Protein AF-A0A5E4HWU2-F1 (afdb_monomer_lite)

pLDDT: mean 87.98, std 14.57, range [42.16, 98.81]

Secondary structure (DSSP, 8-state):
-------PPPHHHHHHHHHHHHHHHHT-HHHHHHHHHHHHHHHHHHHHHS---TTTHHHHHHHHHHHHHHHHHHHTT-HHHHHHHHHHHHHHHHHHHHHHT--

Structure (mmCIF, N/CA/C/O backbone):
data_AF-A0A5E4HWU2-F1
#
_entry.id   AF-A0A5E4HWU2-F1
#
loop_
_atom_site.group_PDB
_atom_site.id
_atom_site.type_symbol
_atom_site.label_atom_id
_atom_site.label_alt_id
_atom_site.label_comp_id
_atom_site.label_asym_id
_atom_site.label_entity_id
_atom_site.label_seq_id
_atom_site.pdbx_PDB_ins_code
_atom_site.Cartn_x
_atom_site.Cartn_y
_atom_site.Cartn_z
_atom_site.occupancy
_atom_site.B_iso_or_equiv
_atom_site.auth_seq_id
_atom_site.auth_comp_id
_atom_site.auth_asym_id
_atom_site.auth_atom_id
_atom_site.pdbx_PDB_model_num
ATOM 1 N N . MET A 1 1 ? 53.967 7.175 -31.528 1.00 42.28 1 MET A N 1
ATOM 2 C CA . MET A 1 1 ? 53.504 6.931 -30.145 1.00 42.28 1 MET A CA 1
ATOM 3 C C . MET A 1 1 ? 52.349 7.878 -29.851 1.00 42.28 1 MET A C 1
ATOM 5 O O . MET A 1 1 ? 52.591 9.061 -29.659 1.00 42.28 1 MET A O 1
ATOM 9 N N . ALA A 1 2 ? 51.105 7.398 -29.904 1.00 42.16 2 ALA A N 1
ATOM 10 C CA . ALA A 1 2 ? 49.944 8.199 -29.518 1.00 42.16 2 ALA A CA 1
ATOM 11 C C . ALA A 1 2 ? 49.784 8.111 -27.996 1.00 42.16 2 ALA A C 1
ATOM 13 O O . ALA A 1 2 ? 49.536 7.036 -27.458 1.00 42.16 2 ALA A O 1
ATOM 14 N N . ALA A 1 3 ? 49.998 9.229 -27.305 1.00 49.44 3 ALA A N 1
ATOM 15 C CA . ALA A 1 3 ? 49.802 9.325 -25.867 1.00 49.44 3 ALA A CA 1
ATOM 16 C C . ALA A 1 3 ? 48.299 9.382 -25.563 1.00 49.44 3 ALA A C 1
ATOM 18 O O . ALA A 1 3 ? 47.658 10.419 -25.732 1.00 49.44 3 ALA A O 1
ATOM 19 N N . THR A 1 4 ? 47.735 8.268 -25.105 1.00 50.50 4 THR A N 1
ATOM 20 C CA . THR A 1 4 ? 46.394 8.203 -24.522 1.00 50.50 4 THR A CA 1
ATOM 21 C C . THR A 1 4 ? 46.401 8.972 -23.199 1.00 50.50 4 THR A C 1
ATOM 23 O O . THR A 1 4 ? 46.766 8.447 -22.149 1.00 50.50 4 THR A O 1
ATOM 26 N N . ARG A 1 5 ? 46.027 10.256 -23.232 1.00 53.50 5 ARG A N 1
ATOM 27 C CA . ARG A 1 5 ? 45.723 11.013 -22.013 1.00 53.50 5 ARG A CA 1
ATOM 28 C C . ARG A 1 5 ? 44.324 10.626 -21.545 1.00 53.50 5 ARG A C 1
ATOM 30 O O . ARG A 1 5 ? 43.333 11.130 -22.059 1.00 53.50 5 ARG A O 1
ATOM 37 N N . SER A 1 6 ? 44.254 9.746 -20.551 1.00 55.31 6 SER A N 1
ATOM 38 C CA . SER A 1 6 ? 43.067 9.590 -19.708 1.00 55.31 6 SER A CA 1
ATOM 39 C C . SER A 1 6 ? 42.913 10.860 -18.863 1.00 55.31 6 SER A C 1
ATOM 41 O O . SER A 1 6 ? 43.455 10.950 -17.761 1.00 55.31 6 SER A O 1
ATOM 43 N N . ALA A 1 7 ? 42.221 11.871 -19.393 1.00 59.59 7 ALA A N 1
ATOM 44 C CA . ALA A 1 7 ? 41.781 13.011 -18.599 1.00 59.59 7 ALA A CA 1
ATOM 45 C C . ALA A 1 7 ? 40.741 12.510 -17.584 1.00 59.59 7 ALA A C 1
ATOM 47 O O . ALA A 1 7 ? 39.681 12.014 -17.963 1.00 59.59 7 ALA A O 1
ATOM 48 N N . GLY A 1 8 ? 41.069 12.575 -16.292 1.00 62.53 8 GLY A N 1
ATOM 49 C CA . GLY A 1 8 ? 40.126 12.235 -15.231 1.00 62.53 8 GLY A CA 1
ATOM 50 C C . GLY A 1 8 ? 38.906 13.153 -15.306 1.00 62.53 8 GLY A C 1
ATOM 51 O O . GLY A 1 8 ? 39.062 14.372 -15.340 1.00 62.53 8 GLY A O 1
ATOM 52 N N . ARG A 1 9 ? 37.706 12.562 -15.341 1.00 73.44 9 ARG A N 1
ATOM 53 C CA . ARG A 1 9 ? 36.430 13.294 -15.341 1.00 73.44 9 ARG A CA 1
ATOM 54 C C . ARG A 1 9 ? 36.389 14.311 -14.196 1.00 73.44 9 ARG A C 1
ATOM 56 O O . ARG A 1 9 ? 36.767 14.010 -13.058 1.00 73.44 9 ARG A O 1
ATOM 63 N N . THR A 1 10 ? 35.908 15.512 -14.494 1.00 79.56 10 THR A N 1
ATOM 64 C CA . THR A 1 10 ? 35.685 16.575 -13.509 1.00 79.56 10 THR A CA 1
ATOM 65 C C . THR A 1 10 ? 34.679 16.125 -12.440 1.00 79.56 10 THR A C 1
ATOM 67 O O . THR A 1 10 ? 33.907 15.186 -12.635 1.00 79.56 10 THR A O 1
ATOM 70 N N . ALA A 1 11 ? 34.671 16.78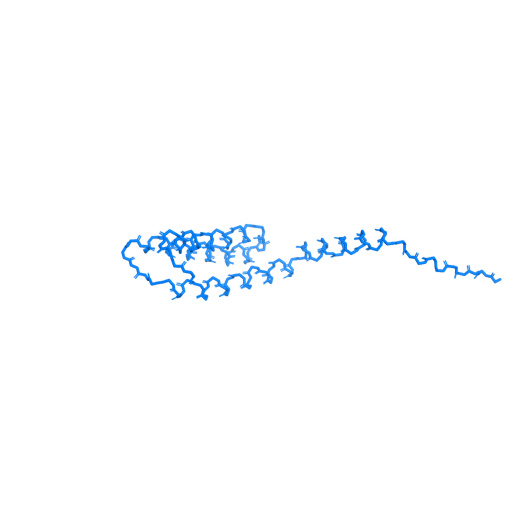1 -11.273 1.00 78.19 11 ALA A N 1
ATOM 71 C CA . ALA A 1 11 ? 33.710 16.470 -10.205 1.00 78.19 11 ALA A CA 1
ATOM 72 C C . ALA A 1 11 ? 32.246 16.588 -10.677 1.00 78.19 11 ALA A C 1
ATOM 74 O O . ALA A 1 11 ? 31.414 15.762 -10.316 1.00 78.19 11 ALA A O 1
ATOM 75 N N . LYS A 1 12 ? 31.954 17.558 -11.554 1.00 75.44 12 LYS A N 1
ATOM 76 C CA . LYS A 1 12 ? 30.628 17.748 -12.154 1.00 75.44 12 LYS A CA 1
ATOM 77 C C . LYS A 1 12 ? 30.244 16.598 -13.092 1.00 75.44 12 LYS A C 1
ATOM 79 O O . LYS A 1 12 ? 29.119 16.126 -13.034 1.00 75.44 12 LYS A O 1
ATOM 84 N N . GLU A 1 13 ? 31.170 16.118 -13.920 1.00 76.38 13 GLU A N 1
ATOM 85 C CA . GLU A 1 13 ? 30.925 14.983 -14.828 1.00 76.38 13 GLU A CA 1
ATOM 86 C C . GLU A 1 13 ? 30.763 13.653 -14.082 1.00 76.38 13 GLU A C 1
ATOM 88 O O . GLU A 1 13 ? 30.013 12.792 -14.535 1.00 76.38 13 GLU A O 1
ATOM 93 N N . ARG A 1 14 ? 31.435 13.483 -12.934 1.00 77.81 14 ARG A N 1
ATOM 94 C CA . ARG A 1 14 ? 31.226 12.327 -12.048 1.00 77.81 14 ARG A CA 1
ATOM 95 C C . ARG A 1 14 ? 29.839 12.343 -11.410 1.00 77.81 14 ARG A C 1
ATOM 97 O O . ARG A 1 14 ? 29.123 11.365 -11.561 1.00 77.81 14 ARG A O 1
ATOM 104 N N . ALA A 1 15 ? 29.434 13.467 -10.821 1.00 72.25 15 ALA A N 1
ATOM 105 C CA . ALA A 1 15 ? 28.112 13.607 -10.207 1.00 72.25 15 ALA A CA 1
ATOM 106 C C . ALA A 1 15 ? 26.960 13.421 -11.215 1.00 72.25 15 ALA A C 1
ATOM 108 O O . ALA A 1 15 ? 25.938 12.826 -10.891 1.00 72.25 15 ALA A O 1
ATOM 109 N N . VAL A 1 16 ? 27.122 13.908 -12.453 1.00 73.19 16 VAL A N 1
ATOM 110 C CA . VAL A 1 16 ? 26.130 13.690 -13.521 1.00 73.19 16 VAL A CA 1
ATOM 111 C C . VAL A 1 16 ? 26.058 12.214 -13.921 1.00 73.19 16 VAL A C 1
ATOM 113 O O . VAL A 1 16 ? 24.956 11.703 -14.091 1.00 73.19 16 VAL A O 1
ATOM 116 N N . GLY A 1 17 ? 27.201 11.529 -14.033 1.00 70.69 17 GLY A N 1
ATOM 117 C CA . GLY A 1 17 ? 27.234 10.090 -14.306 1.00 70.69 17 GLY A CA 1
ATOM 118 C C . GLY A 1 17 ? 26.560 9.270 -13.204 1.00 70.69 17 GLY A C 1
ATOM 119 O O . GLY A 1 17 ? 25.694 8.460 -13.503 1.00 70.69 17 GLY A O 1
ATOM 120 N N . GLU A 1 18 ? 26.875 9.552 -11.937 1.00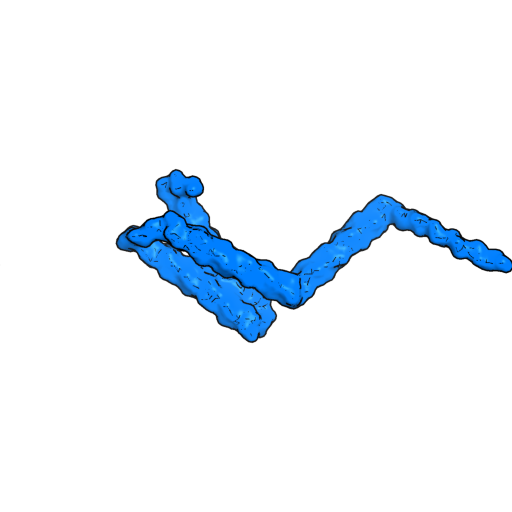 72.88 18 GLU A N 1
ATOM 121 C CA . GLU A 1 18 ? 26.255 8.896 -10.774 1.00 72.88 18 GLU A CA 1
ATOM 122 C C . GLU A 1 18 ? 24.728 9.075 -10.764 1.00 72.88 18 GLU A C 1
ATOM 124 O O . GLU A 1 18 ? 23.990 8.103 -10.628 1.00 72.88 18 GLU A O 1
ATOM 129 N N . ALA A 1 19 ? 24.234 10.294 -11.005 1.00 71.25 19 ALA A N 1
ATOM 130 C CA . ALA A 1 19 ? 22.797 10.559 -11.066 1.00 71.25 19 ALA A CA 1
ATOM 131 C C . ALA A 1 19 ? 22.096 9.841 -12.236 1.00 71.25 19 ALA A C 1
ATOM 133 O O . ALA A 1 19 ? 20.944 9.422 -12.111 1.00 71.25 19 ALA A O 1
ATOM 134 N N . GLN A 1 20 ? 22.770 9.703 -13.383 1.00 67.88 20 GLN A N 1
ATOM 135 C CA . GLN A 1 20 ? 22.248 8.951 -14.527 1.00 67.88 20 GLN A CA 1
ATOM 136 C C . GLN A 1 20 ? 22.193 7.448 -14.239 1.00 67.88 20 GLN A C 1
ATOM 138 O O . GLN A 1 20 ? 21.196 6.806 -14.577 1.00 67.88 20 GLN A O 1
ATOM 143 N N . ASP A 1 21 ? 23.216 6.909 -13.580 1.00 74.94 21 ASP A N 1
ATOM 144 C CA . ASP A 1 21 ? 23.278 5.504 -13.180 1.00 74.94 21 ASP A CA 1
ATOM 145 C C . ASP A 1 21 ? 22.188 5.174 -12.139 1.00 74.94 21 ASP A C 1
ATOM 147 O O . ASP A 1 21 ? 21.493 4.161 -12.258 1.00 74.94 21 ASP A O 1
ATOM 151 N N . ASP A 1 22 ? 21.950 6.067 -11.173 1.00 77.31 22 ASP A N 1
ATOM 152 C CA . ASP A 1 22 ? 20.870 5.931 -10.188 1.00 77.31 22 ASP A CA 1
ATOM 153 C C . ASP A 1 22 ? 19.477 5.995 -10.831 1.00 77.31 22 ASP A C 1
ATOM 155 O O . ASP A 1 22 ? 18.603 5.182 -10.514 1.00 77.31 22 ASP A O 1
ATOM 159 N N . ALA A 1 23 ? 19.262 6.915 -11.775 1.00 75.19 23 ALA A N 1
ATOM 160 C CA . ALA A 1 23 ? 18.004 7.010 -12.514 1.00 75.19 23 ALA A CA 1
ATOM 161 C C . ALA A 1 23 ? 17.756 5.765 -13.381 1.00 75.19 23 ALA A C 1
ATOM 163 O O . ALA A 1 23 ? 16.625 5.280 -13.465 1.00 75.19 23 ALA A O 1
ATOM 164 N N . ALA A 1 24 ? 18.801 5.212 -14.001 1.00 78.38 24 ALA A N 1
ATOM 165 C CA . ALA A 1 24 ? 18.707 3.956 -14.736 1.00 78.38 24 ALA A CA 1
ATOM 166 C C . ALA A 1 24 ? 18.332 2.796 -13.800 1.00 78.38 24 ALA A C 1
ATOM 168 O O . ALA A 1 24 ? 17.452 2.002 -14.130 1.00 78.38 24 ALA A O 1
ATOM 169 N N . ARG A 1 25 ? 18.918 2.749 -12.596 1.00 78.19 25 ARG A N 1
ATOM 170 C CA . ARG A 1 25 ? 18.582 1.752 -11.571 1.00 78.19 25 ARG A CA 1
ATOM 171 C C . ARG A 1 25 ? 17.147 1.887 -11.061 1.00 78.19 25 ARG A C 1
ATOM 173 O O . ARG A 1 25 ? 16.492 0.880 -10.831 1.00 78.19 25 ARG A O 1
ATOM 180 N N . MET A 1 26 ? 16.639 3.105 -10.885 1.00 76.00 26 MET A N 1
ATOM 181 C CA . MET A 1 26 ? 15.252 3.342 -10.457 1.00 76.00 26 MET A CA 1
ATOM 182 C C . MET A 1 26 ? 14.216 2.926 -11.509 1.00 76.00 26 MET A C 1
ATOM 184 O O . MET A 1 26 ? 13.102 2.532 -11.160 1.00 76.00 26 MET A O 1
ATOM 188 N N . ASN A 1 27 ? 14.580 3.005 -12.789 1.00 81.62 27 ASN A N 1
ATOM 189 C CA . ASN A 1 27 ? 13.721 2.614 -13.906 1.00 81.62 27 ASN A CA 1
ATOM 190 C C . ASN A 1 27 ? 13.854 1.133 -14.292 1.00 81.62 27 ASN A C 1
ATOM 192 O O . ASN A 1 27 ? 13.138 0.670 -15.178 1.00 81.62 27 ASN A O 1
ATOM 196 N N . ASP A 1 28 ? 14.739 0.384 -13.631 1.00 90.38 28 ASP A N 1
ATOM 197 C CA . ASP A 1 28 ? 14.862 -1.055 -13.829 1.00 90.38 28 ASP A CA 1
ATOM 198 C C . ASP A 1 28 ? 13.624 -1.796 -13.269 1.00 90.38 28 ASP A C 1
ATOM 200 O O . ASP A 1 28 ? 13.319 -1.685 -12.075 1.00 90.38 28 ASP A O 1
ATOM 204 N N . PRO A 1 29 ? 12.913 -2.597 -14.087 1.00 90.88 29 PRO A N 1
ATOM 205 C CA . PRO A 1 29 ? 11.751 -3.367 -13.644 1.00 90.88 29 PRO A CA 1
ATOM 206 C C . PRO A 1 29 ? 12.020 -4.285 -12.446 1.00 90.88 29 PRO A C 1
ATOM 208 O O . PRO A 1 29 ? 11.132 -4.500 -11.616 1.00 90.88 29 PRO A O 1
ATOM 211 N N . GLN A 1 30 ? 13.232 -4.846 -12.335 1.00 91.44 30 GLN A N 1
ATOM 212 C CA . GLN A 1 30 ? 13.574 -5.721 -11.210 1.00 91.44 30 GLN A CA 1
ATOM 213 C C . GLN A 1 30 ? 13.709 -4.908 -9.924 1.00 91.44 30 GLN A C 1
ATOM 215 O O . GLN A 1 30 ? 13.164 -5.313 -8.894 1.00 91.44 30 GLN A O 1
ATOM 220 N N . HIS A 1 31 ? 14.356 -3.743 -9.993 1.00 93.62 31 HIS A N 1
ATOM 221 C CA . HIS A 1 31 ? 14.423 -2.793 -8.891 1.00 93.62 31 HIS A CA 1
ATOM 222 C C . HIS A 1 31 ? 13.028 -2.366 -8.422 1.00 93.62 31 HIS A C 1
ATOM 224 O O . HIS A 1 31 ? 12.721 -2.491 -7.237 1.00 93.62 31 HIS A O 1
ATOM 230 N N . GLN A 1 32 ? 12.158 -1.931 -9.336 1.00 94.31 32 GLN A N 1
ATOM 231 C CA . GLN A 1 32 ? 10.801 -1.478 -9.006 1.00 94.31 32 GLN A CA 1
ATOM 232 C C . GLN A 1 32 ? 9.967 -2.581 -8.342 1.00 94.31 32 GLN A C 1
ATOM 234 O O . GLN A 1 32 ? 9.331 -2.358 -7.307 1.00 94.31 32 GLN A O 1
ATOM 239 N N . ARG A 1 33 ? 10.031 -3.805 -8.884 1.00 96.56 33 ARG A N 1
ATOM 240 C CA . ARG A 1 33 ? 9.394 -4.980 -8.280 1.00 96.56 33 ARG A CA 1
ATOM 241 C C . ARG A 1 33 ? 9.943 -5.263 -6.883 1.00 96.56 33 ARG A C 1
ATOM 243 O O . ARG A 1 33 ? 9.162 -5.505 -5.967 1.00 96.56 33 ARG A O 1
ATOM 250 N N . ALA A 1 34 ? 11.265 -5.243 -6.713 1.00 97.12 34 ALA A N 1
ATOM 251 C CA . ALA A 1 34 ? 11.907 -5.507 -5.428 1.00 97.12 34 ALA A CA 1
ATOM 252 C C . ALA A 1 34 ? 11.495 -4.486 -4.358 1.00 97.12 34 ALA A C 1
ATOM 254 O O . ALA A 1 34 ? 11.276 -4.870 -3.210 1.00 97.12 34 ALA A O 1
ATOM 255 N N . ARG A 1 35 ? 11.327 -3.209 -4.733 1.00 96.75 35 ARG A N 1
ATOM 256 C CA . ARG A 1 35 ? 10.818 -2.178 -3.819 1.00 96.75 35 ARG A CA 1
ATOM 257 C C . ARG A 1 35 ? 9.410 -2.495 -3.330 1.00 96.75 35 ARG A C 1
ATOM 259 O O . ARG A 1 35 ? 9.217 -2.604 -2.127 1.00 96.75 35 ARG A O 1
ATOM 266 N N . CYS A 1 36 ? 8.476 -2.748 -4.244 1.00 98.19 36 CYS A N 1
ATOM 267 C CA . CYS A 1 36 ? 7.093 -3.047 -3.870 1.00 98.19 36 CYS A CA 1
ATOM 268 C C . CYS A 1 36 ? 6.981 -4.315 -3.007 1.00 98.19 36 CYS A C 1
ATOM 270 O O . CYS A 1 36 ? 6.191 -4.349 -2.071 1.00 98.19 36 CYS A O 1
ATOM 272 N N . LEU A 1 37 ? 7.779 -5.355 -3.287 1.00 98.44 37 LEU A N 1
ATOM 273 C CA . LEU A 1 37 ? 7.807 -6.569 -2.460 1.00 98.44 37 LEU A CA 1
ATOM 274 C C . LEU A 1 37 ? 8.290 -6.284 -1.035 1.00 98.44 37 LEU A C 1
ATOM 276 O O . LEU A 1 37 ? 7.666 -6.738 -0.080 1.00 98.44 37 LEU A O 1
ATOM 280 N N . SER A 1 38 ? 9.355 -5.492 -0.896 1.00 98.31 38 SER A N 1
ATOM 281 C CA . SER A 1 38 ? 9.836 -5.059 0.416 1.00 98.31 38 SER A CA 1
ATOM 282 C C . SER A 1 38 ? 8.783 -4.236 1.167 1.00 98.31 38 SER A C 1
ATOM 284 O O . SER A 1 38 ? 8.610 -4.413 2.371 1.00 98.31 38 SER A O 1
ATOM 286 N N . ASP A 1 39 ? 8.041 -3.373 0.470 1.00 98.44 39 ASP A N 1
ATOM 287 C CA . ASP A 1 39 ? 7.000 -2.548 1.088 1.00 98.44 39 ASP A CA 1
ATOM 288 C C . ASP A 1 39 ? 5.757 -3.372 1.480 1.00 98.44 39 ASP A C 1
ATOM 290 O O . ASP A 1 39 ? 5.137 -3.075 2.501 1.00 98.44 39 ASP A O 1
ATOM 294 N N . ILE A 1 40 ? 5.424 -4.443 0.744 1.00 98.75 40 ILE A N 1
ATOM 295 C CA . ILE A 1 40 ? 4.393 -5.427 1.131 1.00 98.75 40 ILE A CA 1
ATOM 296 C C . ILE A 1 40 ? 4.781 -6.142 2.433 1.00 98.75 40 ILE A C 1
ATOM 298 O O . ILE A 1 40 ? 3.952 -6.300 3.332 1.00 98.75 40 ILE A O 1
ATOM 302 N N . GLU A 1 41 ? 6.036 -6.575 2.564 1.00 98.38 41 GLU A N 1
ATOM 303 C CA . GLU A 1 41 ? 6.524 -7.221 3.789 1.00 98.38 41 GLU A CA 1
ATOM 304 C C . GLU A 1 41 ? 6.440 -6.272 4.991 1.00 98.38 41 GLU A C 1
ATOM 306 O O . G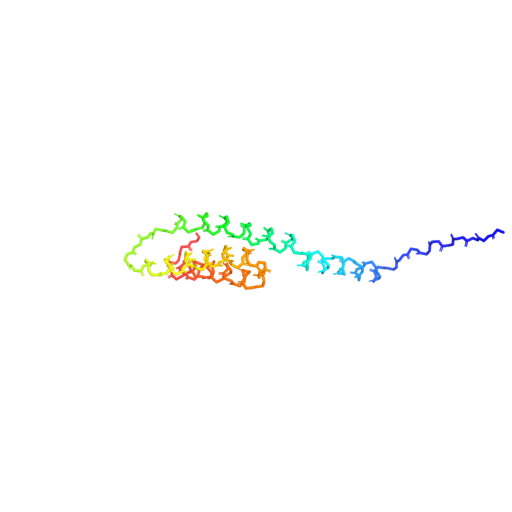LU A 1 41 ? 5.922 -6.644 6.049 1.00 98.38 41 GLU A O 1
ATOM 311 N N . GLN A 1 42 ? 6.876 -5.023 4.806 1.00 98.12 42 GLN A N 1
ATOM 312 C CA . GLN A 1 42 ? 6.766 -3.976 5.822 1.00 98.12 42 GLN A CA 1
ATOM 313 C C . GLN A 1 42 ? 5.304 -3.690 6.184 1.00 98.12 42 GLN A C 1
ATOM 315 O O . GLN A 1 42 ? 4.989 -3.554 7.365 1.00 98.12 42 GLN A O 1
ATOM 320 N N . PHE A 1 43 ? 4.392 -3.661 5.206 1.00 98.31 43 PHE A N 1
ATOM 321 C CA . PHE A 1 43 ? 2.963 -3.464 5.459 1.00 98.31 43 PHE A CA 1
ATOM 322 C C . PHE A 1 43 ? 2.420 -4.534 6.411 1.00 98.31 43 PHE A C 1
ATOM 324 O O . PHE A 1 43 ? 1.781 -4.208 7.413 1.00 98.31 43 PHE A O 1
ATOM 331 N N . TYR A 1 44 ? 2.729 -5.810 6.155 1.00 97.88 44 TYR A N 1
ATOM 332 C CA . TYR A 1 44 ? 2.295 -6.898 7.032 1.00 97.88 44 TYR A CA 1
ATOM 333 C C . TYR A 1 44 ? 2.936 -6.866 8.418 1.00 97.88 44 TYR A C 1
ATOM 335 O O . TYR A 1 44 ? 2.323 -7.362 9.364 1.00 97.8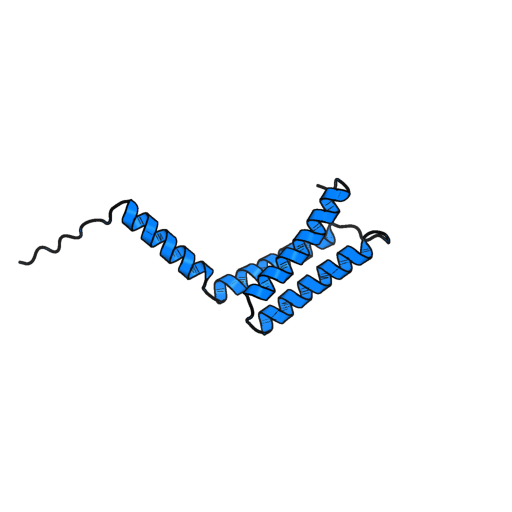8 44 TYR A O 1
ATOM 343 N N . SER A 1 45 ? 4.143 -6.315 8.557 1.00 96.19 45 SER A N 1
ATOM 344 C CA . SER A 1 45 ? 4.742 -6.045 9.868 1.00 96.19 45 SER A CA 1
ATOM 345 C C . SER A 1 45 ? 3.935 -4.980 10.615 1.00 96.19 45 SER A C 1
ATOM 347 O O . SER A 1 45 ? 3.443 -5.226 11.714 1.00 96.19 45 SER A O 1
ATOM 349 N N . ASN A 1 46 ? 3.710 -3.834 9.972 1.00 94.19 46 ASN A N 1
ATOM 350 C CA . ASN A 1 46 ? 3.096 -2.655 10.580 1.00 94.19 46 ASN A CA 1
ATOM 351 C C . ASN A 1 46 ? 1.624 -2.879 10.949 1.00 94.19 46 ASN A C 1
ATOM 353 O O . ASN A 1 46 ? 1.178 -2.510 12.036 1.00 94.19 46 ASN A O 1
ATOM 357 N N . VAL A 1 47 ? 0.849 -3.512 10.063 1.00 94.75 47 VAL A N 1
ATOM 358 C CA . VAL A 1 47 ? -0.591 -3.716 10.279 1.00 94.75 47 VAL A CA 1
ATOM 359 C C . VAL A 1 47 ? -0.876 -4.641 11.468 1.00 94.75 47 VAL A C 1
ATOM 361 O O . VAL A 1 47 ? -1.890 -4.477 12.140 1.00 94.75 47 VAL A O 1
ATOM 364 N N . LYS A 1 48 ? 0.030 -5.582 11.779 1.00 93.06 48 LYS A N 1
ATOM 365 C CA . LYS A 1 48 ? -0.103 -6.495 12.931 1.00 93.06 48 LYS A CA 1
ATOM 366 C C . LYS A 1 48 ? 0.054 -5.788 14.273 1.00 93.06 48 LYS A C 1
ATOM 368 O O . LYS A 1 48 ? -0.486 -6.261 15.269 1.00 93.06 48 LYS A O 1
ATOM 373 N N . GLU A 1 49 ? 0.789 -4.683 14.306 1.00 91.69 49 GLU A N 1
ATOM 374 C CA . GLU A 1 49 ? 0.977 -3.879 15.517 1.00 91.69 49 GLU A CA 1
ATOM 375 C C . GLU A 1 49 ? -0.264 -3.035 15.837 1.00 91.69 49 GLU A C 1
ATOM 377 O O . GLU A 1 49 ? -0.435 -2.585 16.969 1.00 91.69 49 GLU A O 1
ATOM 382 N N . VAL A 1 50 ? -1.164 -2.846 14.866 1.00 91.25 50 VAL A N 1
ATOM 383 C CA . VAL A 1 50 ? -2.409 -2.105 15.064 1.00 91.25 50 VAL A CA 1
ATOM 384 C C . VAL A 1 50 ? -3.500 -3.042 15.573 1.00 91.25 50 VAL A C 1
ATOM 386 O O . VAL A 1 50 ? -3.989 -3.924 14.865 1.00 91.25 50 VAL A O 1
ATOM 389 N 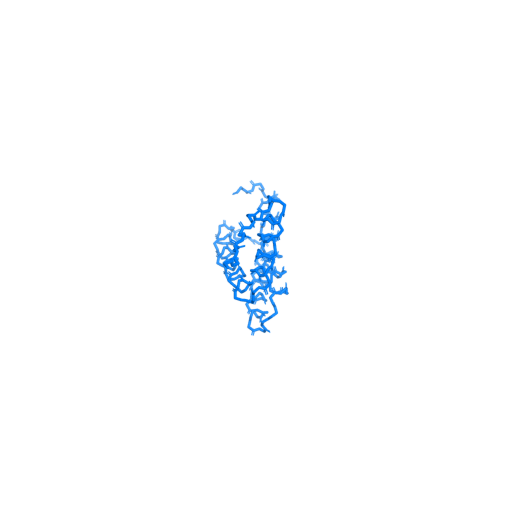N . LYS A 1 51 ? -3.948 -2.825 16.813 1.00 92.75 51 LYS A N 1
ATOM 390 C CA . LYS A 1 51 ? -5.064 -3.589 17.380 1.00 92.75 51 LYS A CA 1
ATOM 391 C C . LYS A 1 51 ? -6.358 -3.270 16.629 1.00 92.75 51 LYS A C 1
ATOM 393 O O . LYS A 1 51 ? -6.838 -2.137 16.656 1.00 92.75 51 LYS A O 1
ATOM 398 N N . ARG A 1 52 ? -6.977 -4.288 16.028 1.00 94.50 52 ARG A N 1
ATOM 399 C CA . ARG A 1 52 ? -8.293 -4.158 15.388 1.00 94.50 52 ARG A CA 1
ATOM 400 C C . ARG A 1 52 ? -9.393 -3.870 16.416 1.00 94.50 52 ARG A C 1
ATOM 402 O O . ARG A 1 52 ? -9.513 -4.558 17.429 1.00 94.50 52 ARG A O 1
ATOM 409 N N . THR A 1 53 ? -10.220 -2.874 16.123 1.00 94.88 53 THR A N 1
ATOM 410 C CA . THR A 1 53 ? -11.402 -2.450 16.882 1.00 94.88 53 THR A CA 1
ATOM 411 C C . THR A 1 53 ? -12.570 -2.216 15.922 1.00 94.88 53 THR A C 1
ATOM 413 O O . THR A 1 53 ? -12.385 -2.161 14.707 1.00 94.88 53 THR A O 1
ATOM 416 N N . ALA A 1 54 ? -13.788 -2.054 16.444 1.00 95.81 54 ALA A N 1
ATOM 417 C CA . ALA A 1 54 ? -14.939 -1.694 15.611 1.00 95.81 54 ALA A CA 1
ATOM 418 C C . ALA A 1 54 ? -14.749 -0.333 14.909 1.00 95.81 54 ALA A C 1
ATOM 420 O O . ALA A 1 54 ? -15.204 -0.152 13.784 1.00 95.81 54 ALA A O 1
ATOM 421 N N . GLU A 1 55 ? -14.031 0.599 15.544 1.00 93.38 55 GLU A N 1
ATOM 422 C CA . GLU A 1 55 ? -13.771 1.937 15.005 1.00 93.38 55 GLU A CA 1
ATOM 423 C C . GLU A 1 55 ? -12.803 1.915 13.820 1.00 93.38 55 GLU A C 1
ATOM 425 O O . GLU A 1 55 ? -12.980 2.685 12.883 1.00 93.38 55 GLU A O 1
ATOM 430 N N . ASN A 1 56 ? -11.785 1.048 13.840 1.00 95.19 56 ASN A N 1
ATO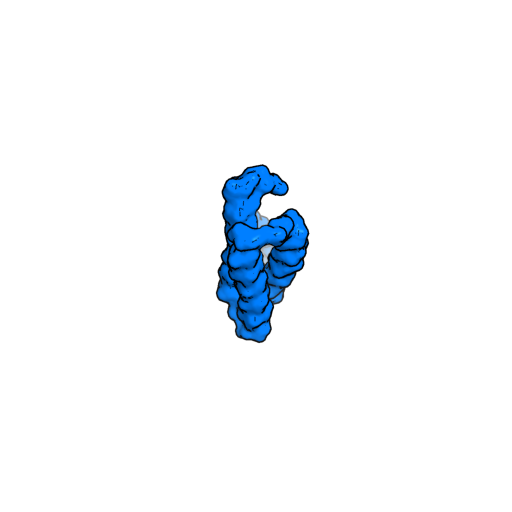M 431 C CA . ASN A 1 56 ? -10.712 1.052 12.839 1.00 95.19 56 ASN A CA 1
ATOM 432 C C . ASN A 1 56 ? -10.784 -0.097 11.826 1.00 95.19 56 ASN A C 1
ATOM 434 O O . ASN A 1 56 ? -9.999 -0.113 10.880 1.00 95.19 56 ASN A O 1
ATOM 438 N N . ALA A 1 57 ? -11.721 -1.037 11.995 1.00 97.00 57 ALA A N 1
ATOM 439 C CA . ALA A 1 57 ? -11.867 -2.203 11.127 1.00 97.00 57 ALA A CA 1
ATOM 440 C C . ALA A 1 57 ? -11.913 -1.820 9.641 1.00 97.00 57 ALA A C 1
ATOM 442 O O . ALA A 1 57 ? -11.193 -2.405 8.840 1.00 97.00 57 ALA A O 1
ATOM 443 N N . HIS A 1 58 ? -12.681 -0.782 9.298 1.00 97.38 58 HIS A N 1
ATOM 444 C CA . HIS A 1 58 ? -12.807 -0.293 7.925 1.00 97.38 58 HIS A CA 1
ATOM 445 C C . HIS A 1 58 ? -11.486 0.243 7.344 1.00 97.38 58 HIS A C 1
ATOM 447 O O . HIS A 1 58 ? -11.219 0.047 6.162 1.00 97.38 58 HIS A O 1
ATOM 453 N N . ILE A 1 59 ? -10.638 0.876 8.164 1.00 97.19 59 ILE A N 1
ATOM 454 C CA . ILE A 1 59 ? -9.319 1.379 7.745 1.00 97.19 59 ILE A CA 1
ATOM 455 C C . ILE A 1 59 ? -8.375 0.205 7.489 1.00 97.19 59 ILE A C 1
ATOM 457 O O . ILE A 1 59 ? -7.699 0.176 6.465 1.00 97.19 59 ILE A O 1
ATOM 461 N N . LEU A 1 60 ? -8.351 -0.777 8.398 1.00 97.62 60 LEU A N 1
ATOM 462 C CA . LEU A 1 60 ? -7.510 -1.968 8.256 1.00 97.62 60 LEU A CA 1
ATOM 463 C C . LEU A 1 60 ? -7.921 -2.812 7.046 1.00 97.62 60 LEU A C 1
ATOM 465 O O . LEU A 1 60 ? -7.056 -3.323 6.334 1.00 97.62 60 LEU A O 1
ATOM 469 N N . ASP A 1 61 ? -9.224 -2.929 6.789 1.00 98.31 61 ASP A N 1
ATOM 470 C CA . ASP A 1 61 ? -9.744 -3.634 5.617 1.00 98.31 61 ASP A CA 1
ATOM 471 C C . ASP A 1 61 ? -9.354 -2.916 4.327 1.00 98.31 61 ASP A C 1
ATOM 473 O O . ASP A 1 61 ? -8.848 -3.558 3.409 1.00 98.31 61 ASP A O 1
ATOM 477 N N . LEU A 1 62 ? -9.515 -1.590 4.270 1.00 98.56 62 LEU A N 1
ATOM 478 C CA . LEU A 1 62 ? -9.131 -0.804 3.100 1.00 98.56 62 LEU A CA 1
ATOM 479 C C . LEU A 1 62 ? -7.620 -0.872 2.844 1.00 98.56 62 LEU A C 1
ATOM 481 O O . LEU A 1 62 ? -7.195 -1.118 1.720 1.00 98.56 62 LEU A O 1
ATOM 485 N N . ALA A 1 63 ? -6.798 -0.723 3.884 1.00 98.56 63 ALA A N 1
ATOM 486 C CA . ALA A 1 63 ? -5.348 -0.822 3.756 1.00 98.56 63 ALA A CA 1
ATOM 487 C C . ALA A 1 63 ? -4.915 -2.217 3.271 1.00 98.56 63 ALA A C 1
ATOM 489 O O . ALA A 1 63 ? -4.039 -2.339 2.415 1.00 98.56 63 ALA A O 1
ATOM 490 N N . THR A 1 64 ? -5.577 -3.273 3.757 1.00 98.50 64 THR A N 1
ATOM 491 C CA . THR A 1 64 ? -5.334 -4.648 3.298 1.00 98.50 64 THR A CA 1
ATOM 492 C C . THR A 1 64 ? -5.730 -4.827 1.833 1.00 98.50 64 THR A C 1
ATOM 494 O O . THR A 1 64 ? -4.967 -5.429 1.083 1.00 98.50 64 THR A O 1
ATOM 497 N N . GLN A 1 65 ? -6.863 -4.267 1.396 1.00 98.75 65 GLN A N 1
ATOM 498 C CA . GLN A 1 65 ? -7.284 -4.309 -0.011 1.00 98.75 65 GLN A CA 1
ATOM 499 C C . GLN A 1 65 ? -6.238 -3.669 -0.930 1.00 98.75 65 GLN A C 1
ATOM 501 O O . GLN A 1 65 ? -5.830 -4.298 -1.898 1.00 98.75 65 GLN A O 1
ATOM 506 N N . TYR A 1 66 ? -5.705 -2.497 -0.574 1.00 98.81 66 TYR A N 1
ATOM 507 C CA . TYR A 1 66 ? -4.640 -1.853 -1.354 1.00 98.81 66 TYR A CA 1
ATOM 508 C C . TYR A 1 66 ? -3.319 -2.648 -1.371 1.00 98.81 66 TYR A C 1
ATOM 510 O O . TYR A 1 66 ? -2.582 -2.623 -2.362 1.00 98.81 66 TYR A O 1
ATOM 518 N N . CYS A 1 67 ? -3.007 -3.393 -0.306 1.00 98.75 67 CYS A N 1
ATOM 519 C CA . CYS A 1 67 ? -1.880 -4.330 -0.310 1.00 98.75 67 CYS A CA 1
ATOM 520 C C . CYS A 1 67 ? -2.116 -5.503 -1.283 1.00 98.75 67 CYS A C 1
ATOM 522 O O . CYS A 1 67 ? -1.212 -5.877 -2.032 1.00 98.75 67 CYS A O 1
ATOM 524 N N . GLU A 1 68 ? -3.330 -6.057 -1.336 1.00 98.69 68 GLU A N 1
ATOM 525 C CA . GLU A 1 68 ? -3.675 -7.093 -2.321 1.00 98.69 68 GLU A CA 1
ATOM 526 C C . GLU A 1 68 ? -3.688 -6.541 -3.758 1.00 98.69 68 GLU A C 1
ATOM 528 O O . GLU A 1 68 ? -3.142 -7.179 -4.660 1.00 98.69 68 GLU A O 1
ATOM 533 N N . ASP A 1 69 ? -4.190 -5.321 -3.966 1.00 98.75 69 ASP A N 1
ATOM 534 C CA . ASP A 1 69 ? -4.125 -4.624 -5.255 1.00 98.75 69 ASP A CA 1
ATOM 535 C C . ASP A 1 69 ? -2.675 -4.445 -5.715 1.00 98.75 69 ASP A C 1
ATOM 537 O O . ASP A 1 69 ? -2.352 -4.671 -6.881 1.00 98.75 69 ASP A O 1
ATOM 541 N N . THR A 1 70 ? -1.760 -4.124 -4.793 1.00 98.81 70 THR A N 1
ATOM 542 C CA . THR A 1 70 ? -0.321 -4.050 -5.088 1.00 98.81 70 THR A CA 1
ATOM 543 C C . THR A 1 70 ? 0.181 -5.361 -5.692 1.00 98.81 70 THR A C 1
ATOM 545 O O . THR A 1 70 ? 0.865 -5.342 -6.717 1.00 98.81 70 THR A O 1
ATOM 548 N N . LYS A 1 71 ? -0.169 -6.513 -5.101 1.00 98.69 71 LYS A N 1
ATOM 549 C CA . LYS A 1 71 ? 0.226 -7.827 -5.637 1.00 98.69 71 LYS A CA 1
ATOM 550 C C . LYS A 1 71 ? -0.365 -8.060 -7.023 1.00 98.69 71 LYS A C 1
ATOM 552 O O . LYS A 1 71 ? 0.355 -8.503 -7.917 1.00 98.69 71 LYS A O 1
ATOM 557 N N . TRP A 1 72 ? -1.634 -7.707 -7.219 1.00 98.69 72 TRP A N 1
ATOM 558 C CA . TRP A 1 72 ? -2.298 -7.821 -8.514 1.00 98.69 72 TRP A CA 1
ATOM 559 C C . TRP A 1 72 ? -1.594 -6.979 -9.591 1.00 98.69 72 TRP A C 1
ATOM 561 O O . TRP A 1 72 ? -1.275 -7.487 -10.666 1.00 98.69 72 TRP A O 1
ATOM 571 N N . PHE A 1 73 ? -1.254 -5.720 -9.299 1.00 98.62 73 PHE A N 1
ATOM 572 C CA . PHE A 1 73 ? -0.520 -4.855 -10.229 1.00 98.62 73 PHE A CA 1
ATOM 573 C C . PHE A 1 73 ? 0.904 -5.365 -10.506 1.00 98.62 73 PHE A C 1
ATOM 575 O O . PHE A 1 73 ? 1.367 -5.306 -11.649 1.00 98.62 73 PHE A O 1
ATOM 582 N N . LEU A 1 74 ? 1.580 -5.955 -9.510 1.00 98.25 74 LEU A N 1
ATOM 583 C CA . LEU A 1 74 ? 2.883 -6.603 -9.704 1.00 98.25 74 LEU A CA 1
ATOM 584 C C . LEU A 1 74 ? 2.814 -7.787 -10.675 1.00 98.25 74 LEU A C 1
ATOM 586 O O . LEU A 1 74 ? 3.713 -7.936 -11.507 1.00 98.25 74 LEU A O 1
ATOM 590 N N . GLU A 1 75 ? 1.760 -8.605 -10.615 1.00 98.12 75 GLU A N 1
ATOM 591 C CA . GLU A 1 75 ? 1.531 -9.690 -11.582 1.00 98.12 75 GLU A CA 1
ATOM 592 C C . GLU A 1 75 ? 1.334 -9.158 -13.007 1.00 98.12 75 GLU A C 1
ATOM 594 O O . GLU A 1 75 ? 1.783 -9.775 -13.977 1.00 98.12 75 GLU A O 1
ATOM 599 N N . LYS A 1 76 ? 0.711 -7.981 -13.144 1.00 98.12 76 LYS A N 1
ATOM 600 C CA . LYS A 1 76 ? 0.522 -7.290 -14.429 1.00 98.12 76 LYS A CA 1
ATOM 601 C C . LYS A 1 76 ? 1.747 -6.508 -14.904 1.00 98.12 76 LYS A C 1
ATOM 603 O O . LYS A 1 76 ? 1.713 -5.980 -16.013 1.00 98.12 76 LYS A O 1
ATOM 608 N N . LYS A 1 77 ? 2.830 -6.474 -14.116 1.00 97.62 77 LYS A N 1
ATOM 609 C CA . LYS A 1 77 ? 4.028 -5.645 -14.353 1.00 97.62 77 LYS A CA 1
ATOM 610 C C . LYS A 1 77 ? 3.721 -4.140 -14.409 1.00 97.62 77 LYS A C 1
ATOM 612 O O . LYS A 1 77 ? 4.480 -3.381 -15.005 1.00 97.62 77 LYS A O 1
ATOM 617 N N . ASP A 1 78 ? 2.627 -3.709 -13.782 1.00 98.12 78 ASP A N 1
ATOM 618 C CA . ASP A 1 78 ? 2.283 -2.296 -13.628 1.00 98.12 78 ASP A CA 1
ATOM 619 C C . ASP A 1 78 ? 2.891 -1.766 -12.324 1.00 98.12 78 ASP A C 1
ATOM 621 O O . ASP A 1 78 ? 2.249 -1.690 -11.275 1.00 98.12 78 ASP A O 1
ATOM 625 N N . TYR A 1 79 ? 4.188 -1.464 -12.374 1.00 96.75 79 TYR A N 1
ATOM 626 C CA . TYR A 1 79 ? 4.955 -1.112 -11.180 1.00 96.75 79 TYR A CA 1
ATOM 627 C C . TYR A 1 79 ? 4.615 0.272 -10.624 1.00 96.75 79 TYR A C 1
ATOM 629 O O . TYR A 1 79 ? 4.727 0.480 -9.419 1.00 96.75 79 TYR A O 1
ATOM 637 N N . VAL A 1 80 ? 4.183 1.208 -11.474 1.00 96.88 80 VAL A N 1
ATOM 638 C CA . VAL A 1 80 ? 3.782 2.555 -11.041 1.00 96.88 80 VAL A CA 1
ATOM 639 C C . VAL A 1 80 ? 2.495 2.470 -10.230 1.00 96.88 80 VAL A C 1
ATOM 641 O O . VAL A 1 80 ? 2.430 3.017 -9.128 1.00 96.88 80 VAL A O 1
ATOM 644 N N . THR A 1 81 ? 1.497 1.736 -10.728 1.00 98.38 81 THR A N 1
ATOM 645 C CA . THR A 1 81 ? 0.238 1.564 -9.999 1.00 98.38 81 THR A CA 1
ATOM 646 C C . THR A 1 81 ? 0.434 0.699 -8.752 1.00 98.38 81 THR A C 1
ATOM 648 O O . THR A 1 81 ? -0.092 1.050 -7.696 1.00 98.38 81 THR A O 1
ATOM 651 N N . ALA A 1 82 ? 1.269 -0.350 -8.809 1.00 98.69 82 ALA A N 1
ATOM 652 C CA . ALA A 1 82 ? 1.643 -1.127 -7.622 1.00 98.69 82 ALA A CA 1
ATOM 653 C C . ALA A 1 82 ? 2.283 -0.246 -6.536 1.00 98.69 82 ALA A C 1
ATOM 655 O O . ALA A 1 82 ? 1.864 -0.279 -5.380 1.00 98.69 82 ALA A O 1
ATOM 656 N N . PHE A 1 83 ? 3.261 0.585 -6.907 1.00 98.19 83 PHE A N 1
ATOM 657 C CA . PHE A 1 83 ? 3.927 1.484 -5.967 1.00 98.19 83 PHE A CA 1
ATOM 658 C C . PHE A 1 83 ? 2.959 2.517 -5.369 1.00 98.19 83 PHE A C 1
ATOM 660 O O . PHE A 1 83 ? 3.020 2.822 -4.178 1.00 98.19 83 PHE A O 1
ATOM 667 N N . GLY A 1 84 ? 2.020 3.031 -6.168 1.00 98.62 84 GLY A N 1
ATOM 668 C CA . GLY A 1 84 ? 0.956 3.905 -5.676 1.00 98.62 84 GLY A CA 1
ATOM 669 C C . GLY A 1 84 ? 0.047 3.214 -4.655 1.00 98.62 84 GLY A C 1
ATOM 670 O O . GLY A 1 84 ? -0.225 3.777 -3.594 1.00 98.62 84 GLY A O 1
ATOM 671 N N . ALA A 1 85 ? -0.379 1.983 -4.948 1.00 98.81 85 ALA A N 1
ATOM 672 C CA . ALA A 1 85 ? -1.269 1.212 -4.087 1.00 98.81 85 ALA A CA 1
ATOM 673 C C . ALA A 1 85 ? -0.635 0.901 -2.722 1.00 98.81 85 ALA A C 1
ATOM 675 O O . ALA A 1 85 ? -1.260 1.149 -1.689 1.00 98.81 85 ALA A O 1
ATOM 676 N N . ILE A 1 86 ? 0.624 0.449 -2.689 1.00 98.75 86 ILE A N 1
ATOM 677 C CA . ILE A 1 86 ? 1.281 0.104 -1.420 1.00 98.75 86 ILE A CA 1
ATOM 678 C C . ILE A 1 86 ? 1.550 1.335 -0.550 1.00 98.75 86 ILE A C 1
ATOM 680 O O . ILE A 1 86 ? 1.370 1.284 0.666 1.00 98.75 86 ILE A O 1
ATOM 684 N N . ASN A 1 87 ? 1.893 2.475 -1.157 1.00 98.62 87 ASN A N 1
ATOM 685 C CA . ASN A 1 87 ? 2.054 3.732 -0.426 1.00 98.62 87 ASN A CA 1
ATOM 686 C C . ASN A 1 87 ? 0.729 4.229 0.160 1.00 98.62 87 ASN A C 1
ATOM 688 O O . ASN A 1 87 ? 0.711 4.773 1.263 1.00 98.62 87 ASN A O 1
ATOM 692 N N . TYR A 1 88 ? -0.385 4.024 -0.547 1.00 98.69 88 TYR A N 1
ATOM 693 C CA . TYR A 1 88 ? -1.706 4.340 -0.014 1.00 98.69 88 TYR A CA 1
ATOM 694 C C . TYR A 1 88 ? -2.055 3.448 1.186 1.00 98.69 88 TYR A C 1
ATOM 696 O O . TYR A 1 88 ? -2.524 3.953 2.207 1.00 98.69 88 TYR A O 1
ATOM 704 N N . ALA A 1 89 ? -1.752 2.147 1.108 1.00 98.62 89 ALA A N 1
ATOM 705 C CA . ALA A 1 89 ? -1.935 1.215 2.220 1.00 98.62 89 ALA A CA 1
ATOM 706 C C . ALA A 1 89 ? -1.146 1.643 3.472 1.00 98.62 89 ALA A C 1
ATOM 708 O O . ALA A 1 89 ? -1.719 1.717 4.559 1.00 98.62 89 ALA A O 1
ATOM 709 N N . HIS A 1 90 ? 0.137 1.991 3.321 1.00 98.25 90 HIS A N 1
ATOM 710 C CA . HIS A 1 90 ? 0.954 2.529 4.420 1.00 98.25 90 HIS A CA 1
ATOM 711 C C . HIS A 1 90 ? 0.402 3.851 4.958 1.00 98.25 90 HIS A C 1
ATOM 713 O O . HIS A 1 90 ? 0.231 4.000 6.166 1.00 98.25 90 HIS A O 1
ATOM 719 N N . GLY A 1 91 ? 0.027 4.777 4.072 1.00 98.00 91 GLY A N 1
ATOM 720 C CA . GLY A 1 91 ? -0.523 6.077 4.456 1.00 98.00 91 GLY A CA 1
ATOM 721 C C . GLY A 1 91 ? -1.795 5.981 5.304 1.00 98.00 91 GLY A C 1
ATOM 722 O O . GLY A 1 91 ? -1.966 6.766 6.237 1.00 98.00 91 GLY A O 1
ATOM 723 N N . LEU A 1 92 ? -2.666 5.002 5.036 1.00 97.62 92 LEU A N 1
ATOM 724 C CA . LEU A 1 92 ? -3.854 4.736 5.858 1.00 97.62 92 LEU A CA 1
ATOM 725 C C . LEU A 1 92 ? -3.485 4.316 7.289 1.00 97.62 92 LEU A C 1
ATOM 727 O O . LEU A 1 92 ? -4.073 4.817 8.251 1.00 97.62 92 LEU A O 1
ATOM 731 N N . ILE A 1 93 ? -2.509 3.415 7.431 1.00 95.75 93 ILE A N 1
ATOM 732 C CA . ILE A 1 93 ? -2.039 2.929 8.735 1.00 95.75 93 ILE A CA 1
ATOM 733 C C . ILE A 1 93 ? -1.346 4.050 9.515 1.00 95.75 93 ILE A C 1
ATOM 735 O O . ILE A 1 93 ? -1.648 4.260 10.692 1.00 95.75 93 ILE A O 1
ATOM 739 N N . ASP A 1 94 ? -0.484 4.820 8.855 1.00 95.12 94 ASP A N 1
ATOM 740 C CA . ASP A 1 94 ? 0.234 5.936 9.470 1.00 95.12 94 ASP A CA 1
ATOM 741 C C . ASP A 1 94 ? -0.717 7.048 9.925 1.00 95.12 94 ASP A C 1
ATOM 743 O O . ASP A 1 94 ? -0.593 7.573 11.036 1.00 95.12 94 ASP A O 1
ATOM 747 N N . ALA A 1 95 ? -1.710 7.390 9.097 1.00 94.56 95 ALA A N 1
ATOM 748 C CA . ALA A 1 95 ? -2.730 8.372 9.451 1.00 94.56 95 ALA A CA 1
ATOM 749 C C . ALA A 1 95 ? -3.538 7.926 10.678 1.00 94.56 95 ALA A C 1
ATOM 751 O O . ALA A 1 95 ? -3.783 8.733 11.580 1.00 94.56 95 ALA A O 1
ATOM 752 N N . TYR A 1 96 ? -3.904 6.642 10.744 1.00 92.06 96 TYR A N 1
ATOM 753 C CA . TYR A 1 96 ? -4.596 6.074 11.897 1.00 92.06 96 TYR A CA 1
ATOM 754 C C . TYR A 1 96 ? -3.749 6.156 13.178 1.00 92.06 96 TYR A C 1
ATOM 756 O O . TYR A 1 96 ? -4.225 6.682 14.189 1.00 92.06 96 TYR A O 1
ATOM 764 N N . ARG A 1 97 ? -2.484 5.711 13.129 1.00 90.56 97 ARG A N 1
ATOM 765 C CA . ARG A 1 97 ? -1.550 5.763 14.272 1.00 90.56 97 ARG A CA 1
ATOM 766 C C . ARG A 1 97 ? -1.397 7.189 14.798 1.00 90.56 97 ARG A C 1
ATOM 768 O O . ARG A 1 97 ? -1.581 7.449 15.989 1.00 90.56 97 ARG A O 1
ATOM 775 N N . LYS A 1 98 ? -1.189 8.146 13.887 1.00 90.06 98 LYS A N 1
ATOM 776 C CA . LYS A 1 98 ? -1.067 9.570 14.221 1.00 90.06 98 LYS A CA 1
ATOM 777 C C . LYS A 1 98 ? -2.329 10.134 14.874 1.00 90.06 98 LYS A C 1
ATOM 779 O O . LYS A 1 98 ? -2.218 10.912 15.818 1.00 90.06 98 LYS A O 1
ATOM 784 N N . ALA A 1 99 ? -3.515 9.743 14.407 1.00 86.50 99 ALA A N 1
ATOM 785 C CA . ALA A 1 99 ? -4.783 10.193 14.981 1.00 86.50 99 ALA A CA 1
ATOM 786 C C . ALA A 1 99 ? -5.031 9.648 16.401 1.00 86.50 99 ALA A C 1
ATOM 788 O O . ALA A 1 99 ? -5.678 10.319 17.204 1.00 86.50 99 ALA A O 1
ATOM 789 N N . LYS A 1 100 ? -4.515 8.456 16.729 1.00 79.56 100 LYS A N 1
ATOM 790 C CA . LYS A 1 100 ? -4.637 7.841 18.063 1.00 79.56 100 LYS A CA 1
ATOM 791 C C . LYS A 1 100 ? -3.474 8.170 19.011 1.00 79.56 100 LYS A C 1
ATOM 793 O O . LYS A 1 100 ? -3.543 7.820 20.186 1.00 79.56 100 LYS A O 1
ATOM 798 N N . GLY A 1 101 ? -2.440 8.868 18.534 1.00 74.88 101 GLY A N 1
ATOM 799 C CA . GLY A 1 101 ? -1.228 9.147 19.311 1.00 74.88 101 GLY A CA 1
ATOM 800 C C . GLY A 1 101 ? -0.351 7.909 19.535 1.00 74.88 101 GLY A C 1
ATOM 801 O O . GLY A 1 101 ? 0.482 7.905 20.440 1.00 74.88 101 GLY A O 1
ATOM 802 N N . GLU A 1 102 ? -0.549 6.866 18.729 1.00 63.25 102 GLU A N 1
ATOM 803 C CA . GLU A 1 102 ? 0.276 5.660 18.722 1.00 63.25 102 GLU A CA 1
ATOM 804 C C . GLU A 1 102 ? 1.590 5.993 17.988 1.00 63.25 102 GLU A C 1
ATOM 806 O O . GLU A 1 102 ? 1.562 6.577 16.901 1.00 63.25 102 GLU A O 1
ATOM 811 N N . LYS A 1 103 ? 2.735 5.716 18.630 1.00 53.12 103 LYS A N 1
ATOM 812 C CA . LYS A 1 103 ? 4.080 5.913 18.062 1.00 53.12 103 LYS A CA 1
ATOM 813 C C . LYS A 1 103 ? 4.536 4.676 17.313 1.00 53.12 103 LYS A C 1
ATOM 815 O O . LYS A 1 103 ? 4.325 3.578 17.870 1.00 53.12 103 LYS A O 1
#

Foldseek 3Di:
DDDPPPDPDDPVRVVVVVVVVVVVLCPDLVNLLVVLVVLLVVLVVLLVVDDDDPVCVVLSVQLVVLSVVLVVCVVVSVSVSSVVSSVVSVVSSVVVCVVVVND

Sequence (103 aa):
MAATRSAGRTAKERAVGEAQDDAARMNDPQHQRARCLSDIEQFYSNVKEVKRTAENAHILDLATQYCEDTKWFLEKKDYVTAFGAINYAHGLIDAYRKAKGEK

Radius of gyration: 21.12 Å; chains: 1; bounding box: 68×27×50 Å